Protein AF-A0A931KCU2-F1 (afdb_monomer)

Nearest PDB structures (foldseek):
  4v8p-assembly3_EO  TM=5.513E-01  e=5.381E+00  Tetrahymena thermophila

Structure (mmCIF, N/CA/C/O backbone):
data_AF-A0A931KCU2-F1
#
_entry.id   AF-A0A931KCU2-F1
#
loop_
_atom_site.group_PDB
_atom_site.id
_atom_site.type_symbol
_atom_site.label_atom_id
_atom_site.label_alt_id
_atom_site.label_comp_id
_atom_site.label_asym_id
_atom_site.label_entity_id
_atom_site.label_seq_id
_atom_site.pdbx_PDB_ins_code
_atom_site.Cartn_x
_atom_site.Cartn_y
_atom_site.Cartn_z
_atom_site.occupancy
_atom_site.B_iso_or_equiv
_atom_site.auth_seq_id
_atom_site.auth_comp_id
_atom_site.auth_asym_id
_atom_site.auth_atom_id
_atom_site.pdbx_PDB_model_num
ATOM 1 N N . MET A 1 1 ? -11.867 13.672 5.774 1.00 50.97 1 MET A N 1
ATOM 2 C CA . MET A 1 1 ? -11.262 13.544 4.432 1.00 50.97 1 MET A CA 1
ATOM 3 C C . MET A 1 1 ? -10.585 12.182 4.372 1.00 50.97 1 MET A C 1
ATOM 5 O O . MET A 1 1 ? -9.758 11.916 5.235 1.00 50.97 1 MET A O 1
ATOM 9 N N . HIS A 1 2 ? -11.008 11.280 3.486 1.00 62.00 2 HIS A N 1
ATOM 10 C CA . HIS A 1 2 ? -10.349 9.977 3.338 1.00 62.00 2 HIS A CA 1
ATOM 11 C C . HIS A 1 2 ? -9.166 10.133 2.378 1.00 62.00 2 HIS A C 1
ATOM 13 O O . HIS A 1 2 ? -9.352 10.680 1.294 1.00 62.00 2 HIS A O 1
ATOM 19 N N . GLU A 1 3 ? -7.972 9.679 2.765 1.00 78.56 3 GLU A N 1
ATOM 20 C CA . GLU A 1 3 ? -6.823 9.647 1.852 1.00 78.56 3 GLU A CA 1
ATOM 21 C C . GLU A 1 3 ? -7.110 8.700 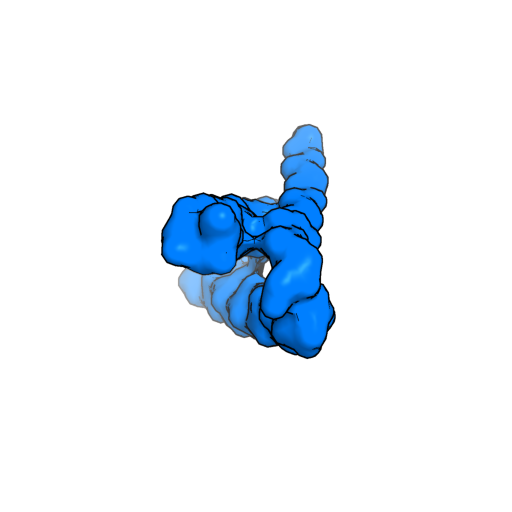0.678 1.00 78.56 3 GLU A C 1
ATOM 23 O O . GLU A 1 3 ? -7.596 7.572 0.861 1.00 78.56 3 GLU A O 1
ATOM 28 N N . GLN A 1 4 ? -6.836 9.178 -0.537 1.00 90.81 4 GLN A N 1
ATOM 29 C CA . GLN A 1 4 ? -6.861 8.349 -1.738 1.00 90.81 4 GLN A CA 1
ATOM 30 C C . GLN A 1 4 ? -5.729 7.317 -1.676 1.00 90.81 4 GLN A C 1
ATOM 32 O O . GLN A 1 4 ? -4.694 7.551 -1.046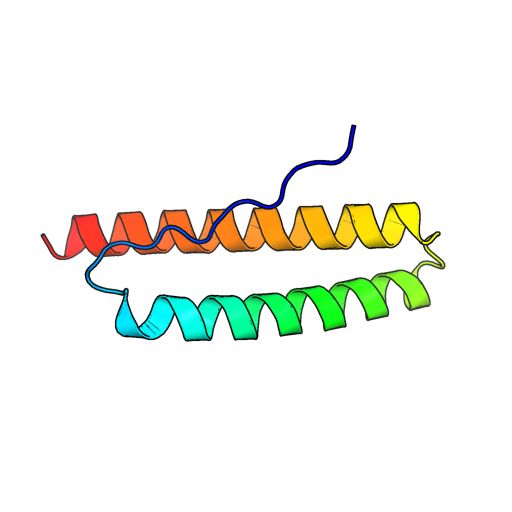 1.00 90.81 4 GLN A O 1
ATOM 37 N N . LEU A 1 5 ? -5.965 6.154 -2.288 1.00 94.81 5 LEU A N 1
ATOM 38 C CA . LEU A 1 5 ? -4.936 5.129 -2.420 1.00 94.81 5 LEU A CA 1
ATOM 39 C C . LEU A 1 5 ? -3.936 5.579 -3.487 1.00 94.81 5 LEU A C 1
ATOM 41 O O . LEU A 1 5 ? -4.345 5.971 -4.578 1.00 94.81 5 LEU A O 1
ATOM 45 N N . LYS A 1 6 ? -2.645 5.535 -3.166 1.00 95.38 6 LYS A N 1
ATOM 46 C CA . LYS A 1 6 ? -1.567 5.772 -4.128 1.00 95.38 6 LYS A CA 1
ATOM 47 C C . LYS A 1 6 ? -1.499 4.614 -5.119 1.00 95.38 6 LYS A C 1
ATOM 49 O O . LYS A 1 6 ? -1.657 3.464 -4.722 1.00 95.38 6 LYS A O 1
ATOM 54 N N . ALA A 1 7 ? -1.268 4.920 -6.389 1.00 93.56 7 ALA A N 1
ATOM 55 C CA . ALA A 1 7 ? -1.026 3.897 -7.398 1.00 93.56 7 ALA A CA 1
ATOM 56 C C . ALA A 1 7 ? 0.385 3.310 -7.246 1.00 93.56 7 ALA A C 1
ATOM 58 O O . ALA A 1 7 ? 1.316 4.015 -6.832 1.00 93.56 7 ALA A O 1
ATOM 59 N N . LEU A 1 8 ? 0.534 2.037 -7.607 1.00 94.06 8 LEU A N 1
ATOM 60 C CA . LEU A 1 8 ? 1.841 1.460 -7.878 1.00 94.06 8 LEU A CA 1
ATOM 61 C C . LEU A 1 8 ? 2.268 1.953 -9.270 1.00 94.06 8 LEU A C 1
ATOM 63 O O . LEU A 1 8 ? 1.557 1.765 -10.250 1.00 94.06 8 LEU A O 1
ATOM 67 N N . SER A 1 9 ? 3.377 2.678 -9.331 1.00 92.06 9 SER A N 1
ATOM 68 C CA . SER A 1 9 ? 3.877 3.361 -10.526 1.00 92.06 9 SER A CA 1
ATOM 69 C C . SER A 1 9 ? 5.337 2.979 -10.717 1.00 92.06 9 SER A C 1
ATOM 71 O O . SER A 1 9 ? 6.235 3.808 -10.552 1.00 92.06 9 SER A O 1
ATOM 73 N N . LEU A 1 10 ? 5.562 1.697 -10.995 1.00 94.06 10 LEU A N 1
ATOM 74 C CA . LEU A 1 10 ? 6.894 1.176 -11.258 1.00 94.06 10 LEU A CA 1
ATOM 75 C C . LEU A 1 10 ? 7.375 1.582 -12.662 1.00 94.06 10 LEU A C 1
ATOM 77 O O . LEU A 1 10 ? 6.557 1.917 -13.521 1.00 94.06 10 LEU A O 1
ATOM 81 N N . PRO A 1 11 ? 8.697 1.602 -12.886 1.00 94.06 11 PRO A N 1
ATOM 82 C CA . PRO A 1 11 ? 9.264 1.813 -14.211 1.00 94.06 11 PRO A CA 1
ATOM 83 C C . PRO A 1 11 ? 8.827 0.736 -15.222 1.00 94.06 11 PRO A C 1
ATOM 85 O O . PRO A 1 11 ? 8.585 -0.401 -14.804 1.00 94.06 11 PRO A O 1
ATOM 88 N N . PRO A 1 12 ? 8.803 1.049 -16.534 1.00 92.19 12 PRO A N 1
ATOM 89 C CA . PRO A 1 12 ? 8.384 0.113 -17.585 1.00 92.19 12 PRO A CA 1
ATOM 90 C C . PRO A 1 12 ? 9.152 -1.216 -17.601 1.00 92.19 12 PRO A C 1
ATOM 92 O O . PRO A 1 12 ? 8.624 -2.250 -18.003 1.00 92.19 12 PRO A O 1
ATOM 95 N N . GLU A 1 13 ? 10.404 -1.211 -17.147 1.00 92.25 13 GLU A N 1
ATOM 96 C CA . GLU A 1 13 ? 11.259 -2.394 -17.039 1.00 92.25 13 GLU A CA 1
ATOM 97 C C . GLU A 1 13 ? 10.713 -3.443 -16.055 1.00 92.25 13 GLU A C 1
ATOM 99 O O . GLU A 1 13 ? 11.165 -4.585 -16.078 1.00 92.25 13 GLU A O 1
ATOM 104 N N . LEU A 1 14 ? 9.756 -3.062 -15.199 1.00 94.31 14 LEU A N 1
ATOM 105 C CA . LEU A 1 14 ? 9.105 -3.904 -14.191 1.00 94.31 14 LEU A CA 1
ATOM 106 C C . LEU A 1 14 ? 7.595 -4.084 -14.454 1.00 94.31 14 LEU A C 1
ATOM 108 O O . LEU A 1 14 ? 6.846 -4.500 -13.560 1.00 94.31 14 LEU A O 1
ATOM 112 N N . ASP A 1 15 ? 7.108 -3.761 -15.656 1.00 90.56 15 ASP A N 1
ATOM 113 C CA . ASP A 1 15 ? 5.685 -3.890 -16.010 1.00 90.56 15 ASP A CA 1
ATOM 114 C C . ASP A 1 15 ? 5.170 -5.333 -15.853 1.00 90.56 15 ASP A C 1
ATOM 116 O O . ASP A 1 15 ? 4.025 -5.554 -15.448 1.00 90.56 15 ASP A O 1
ATOM 120 N N . ASP A 1 16 ? 6.025 -6.324 -16.114 1.00 92.12 16 ASP A N 1
ATOM 121 C CA . ASP A 1 16 ? 5.713 -7.754 -16.032 1.00 92.12 16 ASP A CA 1
ATOM 122 C C . ASP A 1 16 ? 5.391 -8.229 -14.605 1.00 92.12 16 ASP A C 1
ATOM 124 O O . ASP A 1 16 ? 4.588 -9.149 -14.420 1.00 92.12 16 ASP A O 1
ATOM 128 N N . VAL A 1 17 ? 5.964 -7.576 -13.591 1.00 93.19 17 VAL A N 1
ATOM 129 C CA . VAL A 1 17 ? 5.743 -7.891 -12.172 1.00 93.19 17 VAL A CA 1
ATOM 130 C C . VAL A 1 17 ? 4.771 -6.938 -11.480 1.00 93.19 17 VAL A C 1
ATOM 132 O O . VAL A 1 17 ? 4.261 -7.267 -10.408 1.00 93.19 17 VAL A O 1
ATOM 135 N N . THR A 1 18 ? 4.462 -5.784 -12.078 1.00 92.94 18 THR A N 1
ATOM 136 C CA . THR A 1 18 ? 3.641 -4.733 -11.448 1.00 92.94 18 THR A CA 1
ATOM 137 C C . THR A 1 18 ? 2.273 -5.257 -11.003 1.00 92.94 18 THR A C 1
ATOM 139 O O . THR A 1 18 ? 1.891 -5.080 -9.847 1.00 92.94 18 THR A O 1
ATOM 142 N N . GLY A 1 19 ? 1.563 -5.989 -11.868 1.00 91.31 19 GLY A N 1
ATOM 143 C CA . GLY A 1 19 ? 0.252 -6.554 -11.520 1.00 91.31 19 GLY A CA 1
ATOM 144 C C . GLY A 1 19 ? 0.307 -7.611 -10.407 1.00 91.31 19 GLY A C 1
ATOM 145 O O . GLY A 1 19 ? -0.602 -7.690 -9.581 1.00 91.31 19 GLY A O 1
ATOM 146 N N . ILE A 1 20 ? 1.386 -8.398 -10.343 1.00 95.06 20 ILE A N 1
ATOM 147 C CA . ILE A 1 20 ? 1.596 -9.393 -9.277 1.00 95.06 20 ILE A CA 1
ATOM 148 C C . ILE A 1 20 ? 1.817 -8.674 -7.942 1.00 95.06 20 ILE A C 1
ATOM 150 O O . ILE A 1 20 ? 1.187 -9.013 -6.940 1.00 95.06 20 ILE A O 1
ATOM 154 N N . LEU A 1 21 ? 2.642 -7.625 -7.944 1.00 95.25 21 LEU A N 1
ATOM 155 C CA . LEU A 1 21 ? 2.920 -6.828 -6.753 1.00 95.25 21 LEU A CA 1
ATOM 156 C C . LEU A 1 21 ? 1.666 -6.134 -6.209 1.00 95.25 21 LEU A C 1
ATOM 158 O O . LEU A 1 21 ? 1.490 -6.080 -4.994 1.00 95.25 21 LEU A O 1
ATOM 162 N N . GLU A 1 22 ? 0.761 -5.650 -7.064 1.00 95.00 22 GLU A N 1
ATOM 163 C CA . GLU A 1 22 ? -0.517 -5.083 -6.608 1.00 95.00 22 GLU A CA 1
ATOM 164 C C . GLU A 1 22 ? -1.410 -6.120 -5.906 1.00 95.00 22 GLU A C 1
ATOM 166 O O . GLU A 1 22 ? -2.036 -5.815 -4.880 1.00 95.00 22 GLU A O 1
ATOM 171 N N . ILE A 1 23 ? -1.458 -7.352 -6.423 1.00 96.12 23 ILE A N 1
ATOM 172 C CA . ILE A 1 23 ? -2.217 -8.458 -5.819 1.00 96.12 23 ILE A CA 1
ATOM 173 C C . ILE A 1 23 ? -1.633 -8.812 -4.447 1.00 96.12 23 ILE A C 1
ATOM 175 O O . ILE A 1 23 ? -2.368 -8.858 -3.454 1.00 96.12 23 ILE A O 1
ATOM 179 N N . ASP A 1 24 ? -0.316 -8.989 -4.366 1.00 97.12 24 ASP A N 1
ATOM 180 C CA . ASP A 1 24 ? 0.368 -9.332 -3.118 1.00 97.12 24 ASP A CA 1
ATOM 181 C C . ASP A 1 24 ? 0.240 -8.212 -2.082 1.00 97.12 24 ASP A C 1
ATOM 183 O O . ASP A 1 24 ? -0.070 -8.456 -0.911 1.00 97.12 24 ASP A O 1
ATOM 187 N N . MET A 1 25 ? 0.385 -6.959 -2.515 1.00 97.06 25 MET A N 1
ATOM 188 C CA . MET A 1 25 ? 0.199 -5.792 -1.660 1.00 97.06 25 MET A CA 1
ATOM 189 C C . MET A 1 25 ? -1.232 -5.722 -1.116 1.00 97.06 25 MET A C 1
ATOM 191 O O . MET A 1 25 ? -1.424 -5.434 0.069 1.00 97.06 25 MET A O 1
ATOM 195 N N . THR A 1 26 ? -2.237 -6.055 -1.932 1.00 96.81 26 THR A N 1
ATOM 196 C CA . THR A 1 26 ? -3.634 -6.160 -1.483 1.00 96.81 26 THR A CA 1
ATOM 197 C C . THR A 1 26 ? -3.782 -7.210 -0.384 1.00 96.81 26 THR A C 1
ATOM 199 O O . THR A 1 26 ? -4.375 -6.922 0.662 1.00 96.81 26 THR A O 1
ATOM 202 N N . ALA A 1 27 ? -3.210 -8.401 -0.576 1.00 97.94 27 ALA A N 1
ATOM 203 C CA . ALA A 1 27 ? -3.272 -9.487 0.399 1.00 97.94 27 ALA A CA 1
ATOM 204 C C . ALA A 1 27 ? -2.598 -9.105 1.728 1.00 97.94 27 ALA A C 1
ATOM 206 O O . ALA A 1 27 ? -3.204 -9.255 2.794 1.00 97.94 27 ALA A O 1
ATOM 207 N N . ILE A 1 28 ? -1.391 -8.533 1.674 1.00 97.25 28 ILE A N 1
ATOM 208 C CA . ILE A 1 28 ? -0.651 -8.052 2.852 1.00 97.25 28 ILE A CA 1
ATOM 209 C C . ILE A 1 28 ? -1.480 -7.015 3.611 1.00 97.25 28 ILE A C 1
ATOM 211 O O . ILE A 1 28 ? -1.706 -7.144 4.817 1.00 97.25 28 ILE A O 1
ATOM 215 N N . VAL A 1 29 ? -1.977 -5.996 2.909 1.00 97.75 29 VAL A N 1
ATOM 216 C CA . VAL A 1 29 ? -2.766 -4.914 3.507 1.00 97.75 29 VAL A CA 1
ATOM 217 C C . VAL A 1 29 ? -4.028 -5.459 4.172 1.00 97.75 29 VAL A C 1
ATOM 219 O O . VAL A 1 29 ? -4.384 -5.027 5.273 1.00 97.75 29 VAL A O 1
ATOM 222 N N . GLN A 1 30 ? -4.693 -6.429 3.548 1.00 96.69 30 GLN A N 1
ATOM 223 C CA . GLN A 1 30 ? -5.903 -7.039 4.085 1.00 96.69 30 GLN A CA 1
ATOM 224 C C . GLN A 1 30 ? -5.635 -7.864 5.347 1.00 96.69 30 GLN A C 1
ATOM 226 O O . GLN A 1 30 ? -6.338 -7.680 6.344 1.00 96.69 30 GLN A O 1
ATOM 231 N N . VAL A 1 31 ? -4.610 -8.720 5.344 1.00 97.62 31 VAL A N 1
ATOM 232 C CA . VAL A 1 31 ? -4.241 -9.537 6.513 1.00 97.62 31 VAL A CA 1
ATOM 233 C C . VAL A 1 31 ? -3.848 -8.644 7.687 1.00 97.62 31 VAL A C 1
ATOM 235 O O . VAL A 1 31 ? -4.389 -8.787 8.785 1.00 97.62 31 VAL A O 1
ATOM 238 N N . MET A 1 32 ? -2.970 -7.668 7.451 1.00 97.12 32 MET A N 1
ATOM 239 C CA . MET A 1 32 ? -2.462 -6.796 8.510 1.00 97.12 32 MET A CA 1
ATOM 240 C C . MET A 1 32 ? -3.547 -5.882 9.081 1.00 97.12 32 MET A C 1
ATOM 242 O O . MET A 1 32 ? -3.614 -5.694 10.296 1.00 97.12 32 MET A O 1
ATOM 246 N N . SER A 1 33 ? -4.422 -5.327 8.235 1.00 95.62 33 SER A N 1
ATOM 247 C CA . SER A 1 33 ? -5.531 -4.487 8.708 1.00 95.62 33 SER A CA 1
ATOM 248 C C . SER A 1 33 ? -6.589 -5.278 9.468 1.00 95.62 33 SER A C 1
ATOM 250 O O . SER A 1 33 ? -7.073 -4.798 10.493 1.00 95.62 33 SER A O 1
ATOM 252 N N . SER A 1 34 ? -6.881 -6.507 9.038 1.00 95.38 34 SER A N 1
ATOM 253 C CA . SER A 1 34 ? -7.799 -7.40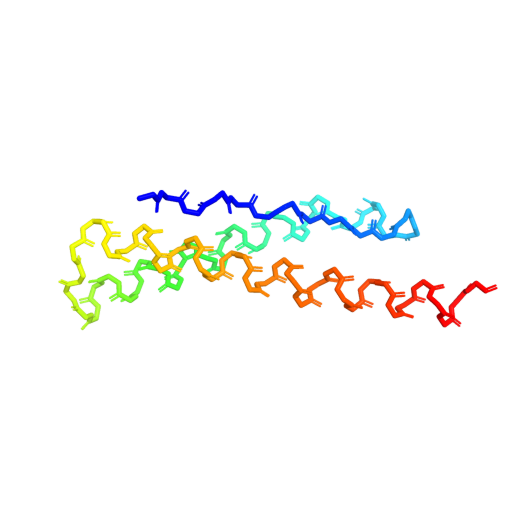5 9.745 1.00 95.38 34 SER A CA 1
ATOM 254 C C . SER A 1 34 ? -7.245 -7.799 11.114 1.00 95.38 34 SER A C 1
ATOM 256 O O . SER A 1 34 ? -7.957 -7.718 12.115 1.00 95.38 34 SER A O 1
ATOM 258 N N . HIS A 1 35 ? -5.956 -8.147 11.182 1.00 96.12 35 HIS A N 1
ATOM 259 C CA . HIS A 1 35 ? -5.288 -8.447 12.446 1.00 96.12 35 HIS A CA 1
ATOM 260 C C . HIS A 1 35 ? -5.289 -7.236 13.389 1.00 96.12 35 HIS A C 1
ATOM 262 O O . HIS A 1 35 ? -5.688 -7.361 14.545 1.00 96.12 35 HIS A O 1
ATOM 268 N N . ALA A 1 36 ? -4.925 -6.047 12.898 1.00 94.62 36 ALA A N 1
ATOM 269 C CA . ALA A 1 36 ? -4.945 -4.823 13.697 1.00 94.62 36 ALA A CA 1
ATOM 270 C C . ALA A 1 36 ? -6.356 -4.483 14.204 1.00 94.62 36 ALA A C 1
ATOM 272 O O . ALA A 1 36 ? -6.519 -4.069 15.352 1.00 94.62 36 ALA A O 1
ATOM 273 N N . GLN A 1 37 ? -7.386 -4.689 13.378 1.00 96.19 37 GLN A N 1
ATOM 274 C CA . GLN A 1 37 ? -8.771 -4.471 13.782 1.00 96.19 37 GLN A CA 1
ATOM 275 C C . GLN A 1 37 ? -9.171 -5.371 14.954 1.00 96.19 37 GLN A C 1
ATOM 277 O O . GLN A 1 37 ? -9.777 -4.884 15.907 1.00 96.19 37 GLN A O 1
ATOM 282 N N . GLN A 1 38 ? -8.817 -6.655 14.896 1.00 96.06 38 GLN A N 1
ATOM 283 C CA . GLN A 1 38 ? -9.113 -7.620 15.955 1.00 96.06 38 GLN A CA 1
ATOM 284 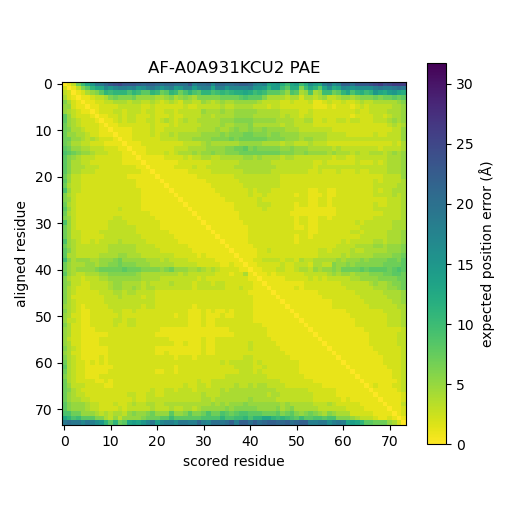C C . GLN A 1 38 ? -8.296 -7.342 17.222 1.00 96.06 38 GLN A C 1
ATOM 286 O O . GLN A 1 38 ? -8.862 -7.266 18.310 1.00 96.06 38 GLN A O 1
ATOM 291 N N . GLN A 1 39 ? -6.985 -7.138 17.078 1.00 97.50 39 GLN A N 1
ATOM 292 C CA . GLN A 1 39 ? -6.053 -6.984 18.196 1.00 97.50 39 GLN A CA 1
ATOM 293 C C . GLN A 1 39 ? -6.274 -5.687 18.984 1.00 97.50 39 GLN A C 1
ATOM 295 O O . GLN A 1 39 ? -6.128 -5.673 20.205 1.00 97.50 39 GLN A O 1
ATOM 300 N N . PHE A 1 40 ? -6.613 -4.595 18.296 1.00 96.88 40 PHE A N 1
ATOM 301 C CA . PHE A 1 40 ? -6.764 -3.270 18.904 1.00 96.88 40 PHE A CA 1
ATOM 302 C C . PHE A 1 40 ? -8.221 -2.803 18.987 1.00 96.88 40 PHE A C 1
ATOM 304 O O . PHE A 1 40 ? -8.463 -1.640 19.307 1.00 96.88 40 PHE A O 1
ATOM 311 N N . LEU A 1 41 ? -9.185 -3.686 18.688 1.00 96.00 41 LEU A N 1
ATOM 312 C CA . LEU A 1 41 ? -10.624 -3.393 18.690 1.00 96.00 41 LEU A CA 1
ATOM 313 C C . LEU A 1 41 ? -10.967 -2.124 17.895 1.00 96.00 41 LEU A C 1
ATOM 315 O O . LEU A 1 41 ? -11.779 -1.296 18.314 1.00 96.00 41 LEU A O 1
ATOM 319 N N . LEU A 1 42 ? -10.315 -1.948 16.742 1.00 95.31 42 LEU A N 1
ATOM 320 C CA . LEU A 1 42 ? -10.505 -0.756 15.925 1.00 95.31 42 LEU A CA 1
ATOM 321 C C . LEU A 1 42 ? -11.945 -0.704 15.410 1.00 95.31 42 LEU A C 1
ATOM 323 O O . LEU A 1 42 ? -12.486 -1.687 14.895 1.00 95.31 42 LEU A O 1
ATOM 327 N N . SER A 1 43 ? -12.545 0.484 15.457 1.00 94.69 43 SER A N 1
ATOM 328 C CA . SER A 1 43 ? -13.762 0.741 14.691 1.00 94.69 43 SER A CA 1
ATOM 329 C C . SER A 1 43 ? -13.502 0.523 13.198 1.00 94.69 43 SER A C 1
ATOM 331 O O . SER A 1 43 ? -12.375 0.662 12.714 1.00 94.69 43 SER A O 1
ATOM 333 N N . ARG A 1 44 ? -14.566 0.271 12.430 1.00 90.62 44 ARG A N 1
ATOM 334 C CA . ARG A 1 44 ? -14.473 0.123 10.971 1.00 90.62 44 ARG A CA 1
ATOM 335 C C . ARG A 1 44 ? -13.739 1.296 10.306 1.00 90.62 44 ARG A C 1
ATOM 337 O O . ARG A 1 44 ? -12.901 1.076 9.442 1.00 90.62 44 ARG A O 1
ATOM 344 N N . GLY A 1 45 ? -14.001 2.530 10.747 1.00 93.62 45 GLY A N 1
ATOM 345 C CA . GLY A 1 45 ? -13.334 3.722 1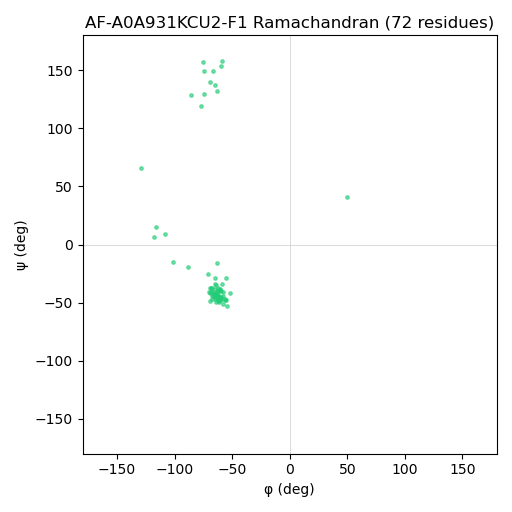0.215 1.00 93.62 45 GLY A CA 1
ATOM 346 C C . GLY A 1 45 ? -11.839 3.788 10.544 1.00 93.62 45 GLY A C 1
ATOM 347 O O . GLY A 1 45 ? -11.044 4.197 9.699 1.00 93.62 45 GLY A O 1
ATOM 348 N N . GLN A 1 46 ? -11.435 3.357 11.743 1.00 94.75 46 GLN A N 1
ATOM 349 C CA . GLN A 1 46 ? -10.020 3.258 12.120 1.00 94.75 46 GLN A CA 1
ATOM 350 C C . GLN A 1 46 ? -9.308 2.142 11.347 1.00 94.75 46 GLN A C 1
ATOM 352 O O . GLN A 1 46 ? -8.200 2.367 10.866 1.00 94.75 46 GLN A O 1
ATOM 357 N N . ALA A 1 47 ? -9.950 0.984 11.172 1.00 93.31 47 ALA A N 1
ATOM 358 C CA . ALA A 1 47 ? -9.420 -0.116 10.371 1.00 93.31 47 ALA A CA 1
ATOM 359 C C . ALA A 1 47 ? -9.247 0.292 8.897 1.00 93.31 47 ALA A C 1
ATOM 361 O O . ALA A 1 47 ? -8.185 0.074 8.322 1.00 93.31 47 ALA A O 1
ATOM 362 N N . ASP A 1 48 ? -10.233 0.978 8.307 1.00 94.25 48 ASP A N 1
ATOM 363 C CA . ASP A 1 48 ? -10.131 1.504 6.940 1.00 94.25 48 ASP A CA 1
ATOM 364 C C . ASP A 1 48 ? -9.046 2.576 6.799 1.00 94.25 48 ASP A C 1
ATOM 366 O O . ASP A 1 48 ? -8.334 2.609 5.792 1.00 94.25 48 ASP A O 1
ATOM 370 N N . LYS A 1 49 ? -8.887 3.449 7.803 1.00 95.06 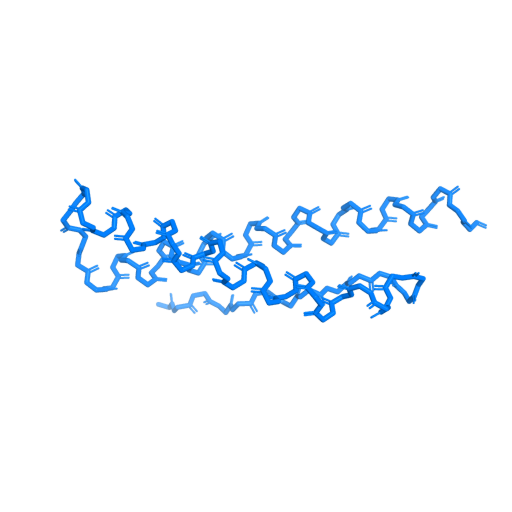49 LYS A N 1
ATOM 371 C CA . LYS A 1 49 ? -7.788 4.421 7.834 1.00 95.06 49 LYS A CA 1
ATOM 372 C C . LYS A 1 49 ? -6.437 3.706 7.869 1.00 95.06 49 LYS A C 1
ATOM 374 O O . LYS A 1 49 ? -5.579 4.020 7.051 1.00 95.06 49 LYS A O 1
ATOM 379 N N . PHE A 1 50 ? -6.269 2.729 8.759 1.00 95.75 50 PHE A N 1
ATOM 380 C CA . PHE A 1 50 ? -5.043 1.939 8.866 1.00 95.75 50 PHE A CA 1
ATOM 381 C C . PHE A 1 50 ? -4.732 1.193 7.562 1.00 95.75 50 PHE A C 1
ATOM 383 O O . PHE A 1 50 ? -3.614 1.267 7.060 1.00 95.75 50 PHE A O 1
ATOM 390 N N . ARG A 1 51 ? -5.739 0.553 6.958 1.00 96.88 51 ARG A N 1
ATOM 391 C CA . ARG A 1 51 ? -5.633 -0.138 5.667 1.00 96.88 51 ARG A CA 1
ATOM 392 C C . ARG A 1 51 ? -5.102 0.784 4.565 1.00 96.88 51 ARG A C 1
ATOM 394 O O . ARG A 1 51 ? -4.177 0.413 3.850 1.00 96.88 51 ARG A O 1
ATOM 401 N N . ARG A 1 52 ? -5.658 1.995 4.447 1.00 96.25 52 ARG A N 1
ATOM 402 C CA . ARG A 1 52 ? -5.230 3.003 3.458 1.00 96.25 52 ARG A CA 1
ATOM 403 C C . ARG A 1 52 ? -3.817 3.513 3.721 1.00 96.25 52 ARG A C 1
ATOM 405 O O . ARG A 1 52 ? -3.034 3.628 2.786 1.00 96.25 52 ARG A O 1
ATOM 412 N N . GLN A 1 53 ? -3.484 3.780 4.982 1.00 97.00 53 GLN A N 1
ATOM 413 C CA . GLN A 1 53 ? -2.143 4.219 5.369 1.00 97.00 53 GLN A CA 1
ATOM 414 C C . GLN A 1 53 ? -1.088 3.156 5.057 1.00 97.00 53 GLN A C 1
ATOM 416 O O . GLN A 1 53 ? -0.024 3.485 4.538 1.00 97.00 53 GLN A O 1
ATOM 421 N N . LEU A 1 54 ? -1.393 1.886 5.334 1.00 97.44 54 LEU A N 1
ATOM 422 C CA . LEU A 1 54 ? -0.500 0.775 5.032 1.00 97.44 54 LEU A CA 1
ATOM 423 C C . LEU A 1 54 ? -0.298 0.614 3.522 1.00 97.44 54 LEU A C 1
ATOM 425 O O . LEU A 1 54 ? 0.844 0.540 3.083 1.00 97.44 54 LEU A O 1
ATOM 429 N N . TRP A 1 55 ? -1.381 0.637 2.737 1.00 97.88 55 TRP A N 1
ATOM 430 C CA . TRP A 1 55 ? -1.296 0.621 1.274 1.00 97.88 55 TRP A CA 1
ATOM 431 C C . TRP A 1 55 ? -0.413 1.753 0.747 1.00 97.88 55 TRP A C 1
ATOM 433 O O . TRP A 1 55 ? 0.543 1.506 0.021 1.00 97.88 55 TRP A O 1
ATOM 443 N N . ASN A 1 56 ? -0.694 2.993 1.158 1.00 97.75 56 ASN A N 1
ATOM 444 C CA . ASN A 1 56 ? 0.036 4.165 0.678 1.00 97.75 56 A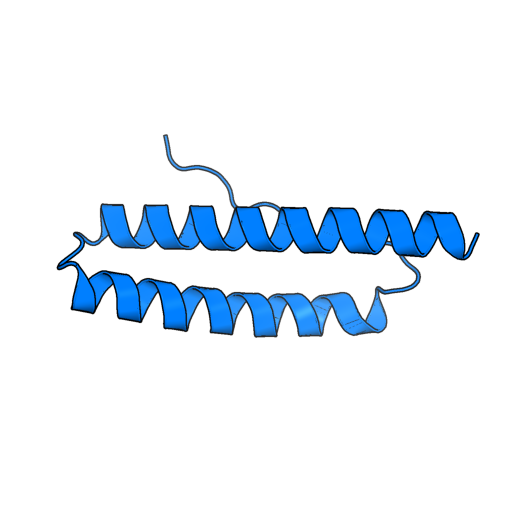SN A CA 1
ATOM 445 C C . ASN A 1 56 ? 1.525 4.089 1.015 1.00 97.75 56 ASN A C 1
ATOM 447 O O . ASN A 1 56 ? 2.354 4.440 0.183 1.00 97.75 56 ASN A O 1
ATOM 451 N N . ARG A 1 57 ? 1.867 3.583 2.205 1.00 97.50 57 ARG A N 1
ATOM 452 C CA . ARG A 1 57 ? 3.260 3.398 2.610 1.00 97.50 57 ARG A CA 1
ATOM 453 C C . ARG A 1 57 ? 3.971 2.326 1.787 1.00 97.50 57 ARG A C 1
ATOM 455 O O . ARG A 1 57 ? 5.133 2.517 1.452 1.00 97.50 57 ARG A O 1
ATOM 462 N N . LEU A 1 58 ? 3.308 1.212 1.482 1.00 97.75 58 LEU A N 1
ATOM 463 C CA . LEU A 1 58 ? 3.889 0.155 0.650 1.00 97.75 58 LEU A CA 1
ATOM 464 C C . LEU A 1 58 ? 4.093 0.635 -0.790 1.00 97.75 58 LEU A C 1
ATOM 466 O O . LEU A 1 58 ? 5.176 0.442 -1.334 1.00 97.75 58 LEU A O 1
ATOM 470 N N . ALA A 1 59 ? 3.107 1.334 -1.357 1.00 97.50 59 ALA A N 1
ATOM 471 C CA . ALA A 1 59 ? 3.228 1.951 -2.674 1.00 97.50 59 ALA A CA 1
ATOM 472 C C . ALA A 1 59 ? 4.399 2.946 -2.726 1.00 97.50 59 ALA A C 1
ATOM 474 O O . ALA A 1 59 ? 5.190 2.897 -3.658 1.00 97.50 59 ALA A O 1
ATOM 475 N N . ASP A 1 60 ? 4.568 3.796 -1.705 1.00 97.62 60 ASP A N 1
ATOM 476 C CA . ASP A 1 60 ? 5.712 4.716 -1.629 1.00 97.62 60 ASP A CA 1
ATOM 477 C C . ASP A 1 60 ? 7.058 3.982 -1.622 1.00 97.62 60 ASP A C 1
ATOM 479 O O . ASP A 1 60 ? 7.966 4.360 -2.359 1.00 97.62 60 ASP A O 1
ATOM 483 N N . VAL A 1 61 ? 7.185 2.923 -0.815 1.00 97.50 61 VAL A N 1
ATOM 484 C CA . VAL A 1 61 ? 8.419 2.127 -0.726 1.00 97.50 61 VAL A CA 1
ATOM 485 C C . VAL A 1 61 ? 8.734 1.445 -2.056 1.00 97.50 61 VAL A C 1
ATOM 487 O O . VAL A 1 61 ? 9.880 1.479 -2.497 1.00 97.50 61 VAL A O 1
ATOM 490 N N . LEU A 1 62 ? 7.735 0.836 -2.699 1.00 96.31 62 LEU A N 1
ATOM 491 C CA . LEU A 1 62 ? 7.929 0.141 -3.970 1.00 96.31 62 LEU A CA 1
ATOM 492 C C . LEU A 1 62 ? 8.214 1.115 -5.115 1.00 96.31 62 LEU A C 1
ATOM 494 O O . LEU A 1 62 ? 9.110 0.852 -5.908 1.00 96.31 62 LEU A O 1
ATOM 498 N N . ASN A 1 63 ? 7.523 2.255 -5.175 1.00 96.62 63 ASN A N 1
ATOM 499 C CA . ASN A 1 63 ? 7.764 3.277 -6.194 1.00 96.62 63 ASN A CA 1
ATOM 500 C C . ASN A 1 63 ? 9.173 3.879 -6.068 1.00 96.62 63 ASN A C 1
ATOM 502 O O . ASN A 1 63 ? 9.855 4.050 -7.076 1.00 96.62 63 ASN A O 1
ATOM 506 N N . ASP A 1 64 ? 9.639 4.161 -4.846 1.00 97.06 64 ASP A N 1
ATOM 507 C CA . ASP A 1 64 ? 11.008 4.638 -4.602 1.00 97.06 64 ASP A CA 1
ATOM 508 C C . ASP A 1 64 ? 12.055 3.576 -4.979 1.00 97.06 64 ASP A C 1
ATOM 510 O O . ASP A 1 64 ? 13.041 3.881 -5.651 1.00 97.06 64 ASP A O 1
ATOM 514 N N . ALA A 1 65 ? 11.826 2.314 -4.604 1.00 96.06 65 ALA A N 1
ATOM 515 C CA . ALA A 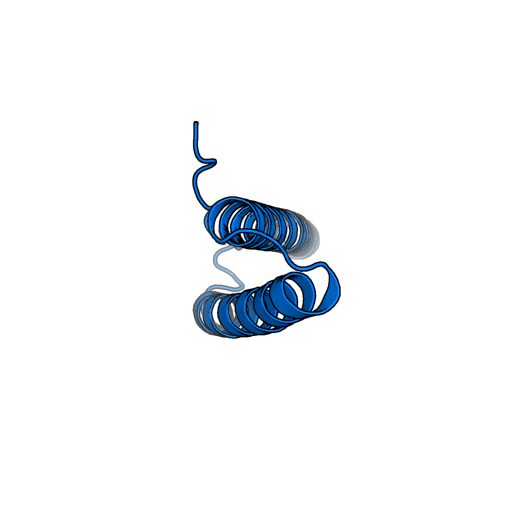1 65 ? 12.708 1.208 -4.970 1.00 96.06 65 ALA A CA 1
ATOM 516 C C . ALA A 1 65 ? 12.760 0.985 -6.491 1.00 96.06 65 ALA A C 1
ATOM 518 O O . ALA A 1 65 ? 13.846 0.834 -7.047 1.00 96.06 65 ALA A O 1
ATOM 519 N N . GLY A 1 66 ? 11.611 1.025 -7.170 1.00 95.44 66 GLY A N 1
ATOM 520 C CA . GLY A 1 66 ? 11.522 0.948 -8.626 1.00 95.44 66 GLY A CA 1
ATOM 521 C C . GLY A 1 66 ? 12.260 2.103 -9.297 1.00 95.44 66 GLY A C 1
ATOM 522 O O . GLY A 1 66 ? 13.087 1.875 -10.173 1.00 95.44 66 GLY A O 1
ATOM 523 N N . GLY A 1 67 ? 12.048 3.340 -8.838 1.00 94.50 67 GLY A N 1
ATOM 524 C CA . GLY A 1 67 ? 12.755 4.510 -9.363 1.00 94.50 67 GLY A CA 1
ATOM 525 C C . GLY A 1 67 ? 14.279 4.399 -9.243 1.00 94.50 67 GLY A C 1
ATOM 526 O O . GLY A 1 67 ? 14.994 4.726 -10.189 1.00 94.50 67 GLY A O 1
ATOM 527 N N . LYS A 1 68 ? 14.785 3.880 -8.117 1.00 95.25 68 LYS A N 1
ATOM 528 C CA . LYS A 1 68 ? 16.220 3.600 -7.927 1.00 95.25 68 LYS A CA 1
ATOM 529 C C . LYS A 1 68 ? 16.723 2.511 -8.866 1.00 95.25 68 LYS A C 1
ATOM 531 O O . LYS A 1 68 ? 17.749 2.707 -9.506 1.00 95.25 68 LYS A O 1
ATOM 536 N N . PHE A 1 69 ? 15.978 1.415 -9.000 1.00 94.19 69 PHE A N 1
ATOM 537 C CA . PHE A 1 69 ? 16.308 0.349 -9.944 1.00 94.19 69 PHE A CA 1
ATOM 538 C C . PHE A 1 69 ? 16.437 0.888 -11.376 1.00 94.19 69 PHE A C 1
ATOM 540 O O . PHE A 1 69 ? 17.437 0.618 -12.036 1.00 94.19 69 PHE A O 1
ATOM 547 N N . ALA A 1 70 ? 15.490 1.709 -11.837 1.00 91.88 70 ALA A N 1
ATOM 548 C CA . ALA A 1 70 ? 15.570 2.316 -13.164 1.00 91.88 70 ALA A CA 1
ATOM 549 C C . ALA A 1 70 ? 16.756 3.279 -13.316 1.00 91.88 70 ALA A C 1
ATOM 551 O O . ALA A 1 70 ? 17.339 3.338 -14.392 1.00 91.88 70 ALA A O 1
ATOM 552 N N . ALA A 1 71 ? 17.133 4.014 -12.265 1.00 92.62 71 ALA A N 1
ATOM 553 C CA . ALA A 1 71 ? 18.289 4.912 -12.293 1.00 92.62 71 ALA A CA 1
ATOM 554 C C . ALA A 1 71 ? 19.641 4.173 -12.317 1.00 92.62 71 ALA A C 1
ATOM 556 O O . ALA A 1 71 ? 20.633 4.738 -12.766 1.00 92.62 71 ALA A O 1
ATOM 557 N N . GLU A 1 72 ? 19.696 2.939 -11.813 1.00 93.38 72 GLU A N 1
ATOM 558 C CA . GLU A 1 72 ? 20.911 2.111 -11.791 1.00 93.38 72 GLU A CA 1
ATOM 559 C C . GLU A 1 72 ? 21.097 1.276 -13.069 1.00 93.38 72 GLU A C 1
ATOM 561 O O . GLU A 1 72 ? 22.206 0.813 -13.335 1.00 93.38 72 GLU A O 1
ATOM 566 N N . ASN A 1 73 ? 20.029 1.071 -13.848 1.00 86.94 73 ASN A N 1
ATOM 567 C CA . ASN A 1 73 ? 20.009 0.171 -15.008 1.00 86.94 73 ASN A CA 1
ATOM 568 C C . ASN A 1 73 ? 19.734 0.882 -16.352 1.00 86.94 73 ASN A C 1
ATOM 570 O O . ASN A 1 73 ? 19.610 0.200 -17.370 1.00 86.94 73 ASN A O 1
ATOM 574 N N . ASN A 1 74 ? 19.679 2.220 -16.359 1.00 68.56 74 ASN A N 1
ATOM 575 C CA . ASN A 1 74 ? 19.621 3.089 -17.546 1.00 68.56 74 ASN A CA 1
ATOM 576 C C . ASN A 1 74 ? 20.861 3.987 -17.632 1.00 68.56 74 ASN A C 1
ATOM 578 O O . ASN A 1 74 ? 21.249 4.342 -18.769 1.00 68.56 74 ASN A O 1
#

Radius of gyration: 14.32 Å; Cα contacts (8 Å, |Δi|>4): 50; chains: 1; bounding box: 35×23×36 Å

Solvent-accessible surface area (backbone atoms only — not comparable to full-atom values): 4197 Å² total; per-residue (Å²): 136,81,81,78,75,58,71,80,63,60,46,80,96,44,55,90,50,46,68,56,50,54,52,52,50,50,52,53,33,50,55,53,29,53,50,48,25,66,78,66,68,42,51,72,68,54,27,53,49,49,29,43,53,51,44,34,52,50,28,51,53,49,30,53,52,30,52,49,52,52,69,75,76,110

pLDDT: mean 93.48, std 7.51, range [50.97, 97.94]

Foldseek 3Di:
DADDQDQQDADPVCPVCRVVVVVVLLVVLVVVLVVCCVVVVDDPVRSSNSSRVSRNVVSVVNRVVRVVVVVVVD

Sequence (74 aa):
MHEQLKALSL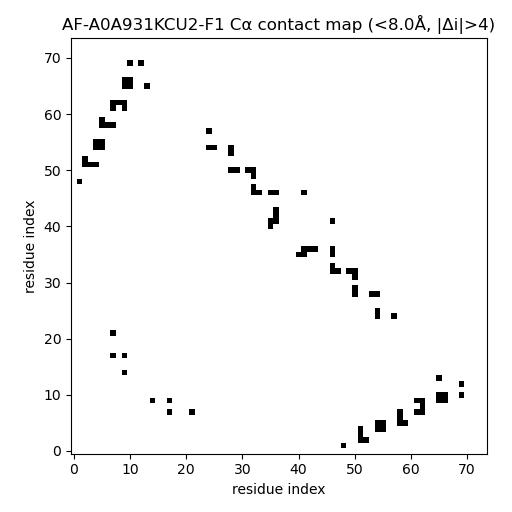PPELDDVTGILEIDMTAIVQVMSSHAQQQFLLSRGQADKFRRQLWNRLADVLNDAGGKFAAENN

Secondary structure (DSSP, 8-state):
-PPPPPPP---GGGHHHHHHHHHHHHHHHHHHHHHHHHHTT--HHHHHHHHHHHHHHHHHHHHHHHHHHHHHH-

Mean predicted aligned error: 3.32 Å